Protein AF-A0A950U4W8-F1 (afdb_monomer_lite)

Structure (mmCIF, N/CA/C/O backbone):
data_AF-A0A950U4W8-F1
#
_entry.id   AF-A0A950U4W8-F1
#
loop_
_atom_site.group_PDB
_atom_site.id
_atom_site.type_symbol
_atom_site.label_atom_id
_atom_site.label_alt_id
_atom_site.label_comp_id
_atom_site.label_asym_id
_atom_site.label_entity_id
_atom_site.label_seq_id
_atom_site.pdbx_PDB_ins_code
_atom_site.Cartn_x
_atom_site.Cartn_y
_atom_site.Cartn_z
_atom_site.occupancy
_atom_site.B_iso_or_equiv
_atom_site.auth_seq_id
_atom_site.auth_comp_id
_atom_site.auth_asym_id
_atom_site.auth_atom_id
_atom_site.pdbx_PDB_model_num
ATOM 1 N N . MET A 1 1 ? -7.979 22.750 1.019 1.00 53.38 1 MET A N 1
ATOM 2 C CA . MET A 1 1 ? -7.919 21.272 1.061 1.00 53.38 1 MET A CA 1
ATOM 3 C C . MET A 1 1 ? -7.426 20.695 2.396 1.00 53.38 1 MET A C 1
ATOM 5 O O . MET A 1 1 ? -7.763 19.562 2.678 1.00 53.38 1 MET A O 1
ATOM 9 N N . LEU A 1 2 ? -6.727 21.438 3.273 1.00 57.09 2 LEU A N 1
ATOM 10 C CA . LEU A 1 2 ? -6.244 20.892 4.563 1.00 57.09 2 LEU A CA 1
ATOM 11 C C . LEU A 1 2 ? -7.310 20.728 5.671 1.00 57.09 2 LEU A C 1
ATOM 13 O O . LEU A 1 2 ? -7.052 20.029 6.643 1.00 57.09 2 LEU A O 1
ATOM 17 N N . GLN A 1 3 ? -8.480 21.370 5.557 1.00 66.69 3 GLN A N 1
ATOM 18 C CA . GLN A 1 3 ? -9.518 21.308 6.601 1.00 66.69 3 GLN A CA 1
ATOM 19 C C . GLN A 1 3 ? -10.254 19.956 6.618 1.00 66.69 3 GLN A C 1
ATOM 21 O O . GLN A 1 3 ? -10.357 19.361 7.682 1.00 66.69 3 GLN A O 1
ATOM 26 N N . GLY A 1 4 ? -10.644 19.415 5.453 1.00 70.31 4 GLY A N 1
ATOM 27 C CA . GLY A 1 4 ? -11.357 18.126 5.368 1.00 70.31 4 GLY A CA 1
ATOM 28 C C . GLY A 1 4 ? -10.569 16.960 5.976 1.00 70.31 4 GLY A C 1
ATOM 29 O O . GLY A 1 4 ? -11.071 16.258 6.845 1.00 70.31 4 GLY A O 1
ATOM 30 N N . LEU A 1 5 ? -9.275 16.856 5.655 1.00 67.75 5 LEU A N 1
ATOM 31 C CA . LEU A 1 5 ? -8.367 15.860 6.243 1.00 67.75 5 LEU A CA 1
ATOM 32 C C . LEU A 1 5 ? -8.292 15.921 7.777 1.00 67.75 5 LEU A C 1
ATOM 34 O O . LEU A 1 5 ? -8.102 14.894 8.431 1.00 67.75 5 LEU A O 1
ATOM 38 N N . ARG A 1 6 ? -8.400 17.119 8.361 1.00 75.06 6 ARG A N 1
ATOM 39 C CA . ARG A 1 6 ? -8.355 17.297 9.815 1.00 75.06 6 ARG A CA 1
ATOM 40 C C . ARG A 1 6 ? -9.653 16.825 10.467 1.00 75.06 6 ARG A C 1
ATOM 42 O O . ARG A 1 6 ? -9.587 16.192 11.518 1.00 75.06 6 ARG A O 1
ATOM 49 N N . ASP A 1 7 ? -10.787 17.060 9.816 1.00 87.56 7 ASP A N 1
ATOM 50 C CA . ASP A 1 7 ? -12.098 16.606 10.286 1.00 87.56 7 ASP A CA 1
ATOM 51 C C . ASP A 1 7 ? -12.188 15.068 10.249 1.00 87.56 7 ASP A C 1
ATOM 53 O O . ASP A 1 7 ? -12.588 14.443 11.233 1.00 87.56 7 ASP A O 1
ATOM 57 N N . VAL A 1 8 ? -11.696 14.428 9.179 1.00 93.38 8 VAL A N 1
ATOM 58 C CA . VAL A 1 8 ? -11.653 12.954 9.074 1.00 93.38 8 VAL A CA 1
ATOM 59 C C . VAL A 1 8 ? -10.787 12.323 10.166 1.00 93.38 8 VAL A C 1
ATOM 61 O O . VAL A 1 8 ? -11.176 11.330 10.783 1.00 93.38 8 VAL A O 1
ATOM 64 N N . GLN A 1 9 ? -9.626 12.910 10.467 1.00 94.62 9 GLN A N 1
ATOM 65 C CA . GLN A 1 9 ? -8.763 12.412 11.543 1.00 94.62 9 GLN A CA 1
ATOM 66 C C . GLN A 1 9 ? -9.403 12.556 12.928 1.00 94.62 9 GLN A C 1
ATOM 68 O O . GLN A 1 9 ? -9.200 11.692 13.782 1.00 94.62 9 GLN A O 1
ATOM 73 N N . GLN A 1 10 ? -10.196 13.606 13.161 1.00 94.88 10 GLN A N 1
ATOM 74 C CA . GLN A 1 10 ? -10.954 13.762 14.404 1.00 94.88 10 GLN A CA 1
ATOM 75 C C . GLN A 1 10 ? -12.039 12.692 14.535 1.00 94.88 10 GLN A C 1
ATOM 77 O O . GLN A 1 10 ? -12.129 12.053 15.586 1.00 94.88 10 GLN A O 1
ATOM 82 N N . ILE A 1 11 ? -12.805 12.443 13.466 1.00 94.19 11 ILE A N 1
ATOM 83 C CA . ILE A 1 11 ? -13.809 11.369 13.416 1.00 94.19 11 ILE A CA 1
ATOM 84 C C . ILE A 1 11 ? -13.146 10.023 13.721 1.00 94.19 11 ILE A C 1
ATOM 86 O O . ILE A 1 11 ? -13.562 9.318 14.642 1.00 94.19 11 ILE A O 1
ATOM 90 N N . ALA A 1 12 ? -12.052 9.697 13.030 1.00 97.06 12 ALA A N 1
ATOM 91 C CA . ALA A 1 12 ? -11.297 8.472 13.271 1.00 97.06 12 ALA A CA 1
ATOM 92 C C . ALA A 1 12 ? -10.723 8.390 14.696 1.00 97.06 12 ALA A C 1
ATOM 94 O O 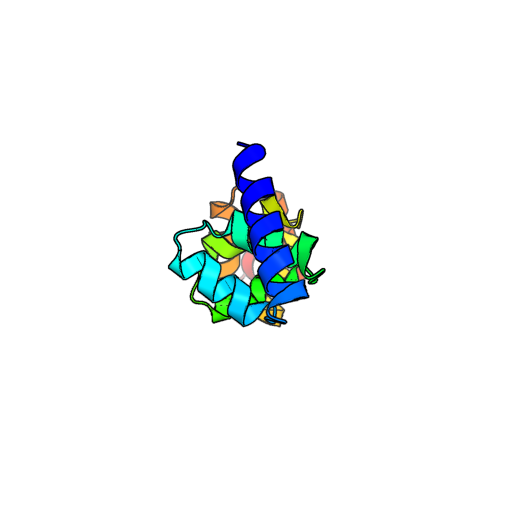. ALA A 1 12 ? -10.682 7.314 15.291 1.00 97.06 12 ALA A O 1
ATOM 95 N N . GLY A 1 13 ? -10.315 9.521 15.278 1.00 97.25 13 GLY A N 1
ATOM 96 C CA . GLY A 1 13 ? -9.882 9.604 16.670 1.00 97.25 13 GLY A CA 1
ATOM 97 C C . GLY A 1 13 ? -10.990 9.222 17.655 1.00 97.25 13 GLY A C 1
ATOM 98 O O . GLY A 1 13 ? -10.730 8.498 18.617 1.00 97.25 13 GLY A O 1
ATOM 99 N N . VAL A 1 14 ? -12.233 9.644 17.402 1.00 96.69 14 VAL A N 1
ATOM 100 C CA . VAL A 1 14 ? -13.405 9.232 18.195 1.00 96.69 14 VAL A CA 1
ATOM 101 C C . VAL A 1 14 ? -13.690 7.742 18.004 1.00 96.69 14 VAL A C 1
ATOM 103 O O . VAL A 1 14 ? -13.848 7.024 18.994 1.00 96.69 14 VAL A O 1
ATOM 106 N N . LEU A 1 15 ? -13.686 7.252 16.761 1.00 97.62 15 LEU A N 1
ATOM 107 C CA . LEU A 1 15 ? -13.879 5.829 16.450 1.00 97.62 15 LEU A CA 1
ATOM 108 C C . LEU A 1 15 ? -12.847 4.941 17.169 1.00 97.62 15 LEU A C 1
ATOM 110 O O . LEU A 1 15 ? -13.212 3.952 17.805 1.00 97.62 15 LEU A O 1
ATOM 114 N N . LYS A 1 16 ? -11.571 5.340 17.167 1.00 98.06 16 LYS A N 1
ATOM 115 C CA . LYS A 1 16 ? -10.488 4.634 17.863 1.00 98.06 16 LYS A CA 1
ATOM 116 C C . LYS A 1 16 ? -10.610 4.708 19.388 1.00 98.06 16 LYS A C 1
ATOM 118 O O . LYS A 1 16 ? -10.466 3.697 20.069 1.00 98.06 16 LYS A O 1
ATOM 123 N N . ASN A 1 17 ? -10.828 5.895 19.955 1.00 97.56 17 ASN A N 1
ATOM 124 C CA . ASN A 1 17 ? -10.682 6.103 21.402 1.00 97.56 17 ASN A CA 1
ATOM 125 C C . ASN A 1 17 ? -11.970 5.846 22.193 1.00 97.56 17 ASN A C 1
ATOM 127 O O . ASN A 1 17 ? -11.902 5.407 23.343 1.00 97.56 17 ASN A O 1
ATOM 131 N N . VAL A 1 18 ? -13.135 6.111 21.603 1.00 97.56 18 VAL A N 1
ATOM 132 C CA . VAL A 1 18 ? -14.439 5.919 22.254 1.00 97.56 18 VAL A CA 1
ATOM 133 C C . VAL A 1 18 ? -14.998 4.552 21.888 1.00 97.56 18 VAL A C 1
ATOM 135 O O . VAL A 1 18 ? -15.238 3.737 22.773 1.00 97.56 18 VAL A O 1
ATOM 138 N N . TYR A 1 19 ? -15.120 4.278 20.588 1.00 96.81 19 TYR A N 1
ATOM 139 C CA . TYR A 1 19 ? -15.717 3.038 20.082 1.00 96.81 19 TYR A CA 1
ATOM 140 C C . TYR A 1 19 ? -14.729 1.873 19.974 1.00 96.81 19 TYR A C 1
ATOM 142 O O . TYR A 1 19 ? -15.143 0.753 19.694 1.00 96.81 19 TYR A O 1
ATOM 150 N N . ARG A 1 20 ? -13.436 2.115 20.239 1.00 97.88 20 ARG A N 1
ATOM 151 C CA . ARG A 1 20 ? -12.376 1.091 20.258 1.00 97.88 20 ARG A CA 1
ATOM 152 C C . ARG A 1 20 ? -12.240 0.333 18.935 1.00 97.88 20 ARG A C 1
ATOM 154 O O . ARG A 1 20 ? -11.772 -0.802 18.932 1.00 97.88 20 ARG A O 1
ATOM 161 N N . LEU A 1 21 ? -12.591 0.976 17.817 1.00 98.25 21 LEU A N 1
ATOM 162 C CA . LEU A 1 21 ? -12.432 0.383 16.494 1.00 98.25 21 LEU A CA 1
ATOM 163 C C . LEU A 1 21 ? -10.955 0.236 16.130 1.00 98.25 21 LEU A C 1
ATOM 165 O O . LEU A 1 21 ? -10.132 1.135 16.356 1.00 98.25 21 LEU A O 1
ATOM 169 N N . VAL A 1 22 ? -10.634 -0.900 15.517 1.00 98.12 22 VAL A N 1
ATOM 170 C CA . VAL A 1 22 ? -9.320 -1.158 14.928 1.00 98.12 22 VAL A CA 1
ATOM 171 C C . VAL A 1 22 ? -9.184 -0.448 13.579 1.00 98.12 22 VAL A C 1
ATOM 173 O O . VAL A 1 22 ? -10.160 0.039 13.012 1.00 98.12 22 VAL A O 1
ATOM 176 N N . ALA A 1 23 ? -7.957 -0.384 13.058 1.00 97.81 23 ALA A N 1
ATOM 177 C CA . ALA A 1 23 ? -7.652 0.323 11.816 1.00 97.81 23 ALA A CA 1
ATOM 178 C C . ALA A 1 23 ? -8.498 -0.168 10.629 1.00 97.81 23 ALA A C 1
ATOM 180 O O . ALA A 1 23 ? -9.027 0.651 9.887 1.00 97.81 23 ALA A O 1
ATOM 181 N N . ALA A 1 24 ? -8.671 -1.488 10.494 1.00 98.00 24 ALA A N 1
ATOM 182 C CA . ALA A 1 24 ? -9.440 -2.086 9.406 1.00 98.00 24 ALA A CA 1
ATOM 183 C C . ALA A 1 24 ? -10.915 -1.657 9.413 1.00 98.00 24 ALA A C 1
ATOM 185 O O . ALA A 1 24 ? -11.420 -1.198 8.390 1.00 98.00 24 ALA A O 1
ATOM 186 N N . ASP A 1 25 ? -11.577 -1.734 10.571 1.00 98.31 25 ASP A N 1
ATOM 187 C CA . ASP A 1 25 ? -12.986 -1.354 10.709 1.00 98.31 25 ASP A CA 1
ATOM 188 C C . ASP A 1 25 ? -13.187 0.143 10.468 1.00 98.31 25 ASP A C 1
ATOM 190 O O . ASP A 1 25 ? -14.106 0.542 9.756 1.00 98.31 25 ASP A O 1
ATOM 194 N N . THR A 1 26 ? -12.296 0.980 11.008 1.00 98.19 26 THR A N 1
ATOM 195 C CA . THR A 1 26 ? -12.349 2.427 10.778 1.00 98.19 26 THR A CA 1
ATOM 196 C C . THR A 1 26 ? -12.127 2.769 9.310 1.00 98.19 26 THR A C 1
ATOM 198 O O . THR A 1 26 ? -12.875 3.572 8.764 1.00 98.19 26 THR A O 1
ATOM 201 N N . SER A 1 27 ? -11.141 2.161 8.647 1.00 97.88 27 SER A N 1
ATOM 202 C CA . SER A 1 27 ? -10.896 2.390 7.220 1.00 97.88 27 SER A CA 1
ATOM 203 C C . SER A 1 27 ? -12.084 1.981 6.365 1.00 97.88 27 SER A C 1
ATOM 205 O O . SER A 1 27 ? -12.517 2.773 5.534 1.00 97.88 27 SER A O 1
ATOM 207 N N . LYS A 1 28 ? -12.654 0.796 6.613 1.00 97.75 28 LYS A N 1
ATOM 208 C CA . LYS A 1 28 ? -13.851 0.330 5.913 1.00 97.75 28 LYS A CA 1
ATOM 209 C C . LYS A 1 28 ? -15.011 1.311 6.079 1.00 97.75 28 LYS A C 1
ATOM 211 O O . LYS A 1 28 ? -15.617 1.709 5.090 1.00 97.75 28 LYS A O 1
ATOM 216 N N . LEU A 1 29 ? -15.278 1.739 7.312 1.00 97.38 29 LEU A N 1
ATOM 217 C CA . LEU A 1 29 ? -16.364 2.667 7.613 1.00 97.38 29 LEU A CA 1
ATOM 218 C C . LEU A 1 29 ? -16.169 4.026 6.925 1.00 97.38 29 LEU A C 1
ATOM 220 O O . LEU A 1 29 ? -17.112 4.584 6.373 1.00 97.38 29 LEU A O 1
ATOM 224 N N . LEU A 1 30 ? -14.945 4.560 6.928 1.00 96.56 30 LEU A N 1
ATOM 225 C CA . LEU A 1 30 ? -14.640 5.818 6.245 1.00 96.56 30 LEU A CA 1
ATOM 226 C C . LEU A 1 30 ? -14.834 5.697 4.725 1.00 96.56 30 LEU A C 1
ATOM 228 O O . LEU A 1 30 ? -15.432 6.588 4.125 1.00 96.56 30 LEU A O 1
ATOM 232 N N . SER A 1 31 ? -14.399 4.591 4.116 1.00 95.06 31 SER A N 1
ATOM 233 C CA . SER A 1 31 ? -14.639 4.312 2.695 1.00 95.06 31 SER A CA 1
ATOM 234 C C . SER A 1 31 ? -16.134 4.188 2.373 1.00 95.06 31 SER A C 1
ATOM 236 O O . SER A 1 31 ? -16.589 4.735 1.372 1.00 95.06 31 SER A O 1
ATOM 238 N N . GLU A 1 32 ? -16.921 3.531 3.233 1.00 95.19 32 GLU A N 1
ATOM 239 C CA . GLU A 1 32 ? -18.384 3.425 3.094 1.00 95.19 32 GLU A CA 1
ATOM 240 C C . GLU A 1 32 ? -19.088 4.788 3.202 1.00 95.19 32 GLU A C 1
ATOM 242 O O . GLU A 1 32 ? -20.096 5.018 2.533 1.00 95.19 32 GLU A O 1
ATOM 247 N N . PHE A 1 33 ? -18.536 5.718 3.985 1.00 93.56 33 PHE A N 1
ATOM 248 C CA . PHE A 1 33 ? -19.006 7.104 4.059 1.00 93.56 33 PHE A CA 1
ATOM 249 C C . PHE A 1 33 ? -18.476 8.013 2.940 1.00 93.56 33 PHE A C 1
ATOM 251 O O . PHE A 1 33 ? -18.783 9.205 2.923 1.00 93.56 33 PHE A O 1
ATOM 258 N N . GLY A 1 34 ? -17.735 7.462 1.976 1.00 92.38 34 GLY A N 1
ATOM 259 C CA . GLY A 1 34 ? -17.289 8.181 0.784 1.00 92.38 34 GLY A CA 1
ATOM 260 C C . GLY A 1 34 ? -16.011 8.998 0.967 1.00 92.38 34 GLY A C 1
ATOM 261 O O . GLY A 1 34 ? -15.731 9.855 0.129 1.00 92.38 34 GLY A O 1
ATOM 262 N N . HIS A 1 35 ? -15.234 8.745 2.024 1.00 94.50 35 HIS A N 1
ATOM 263 C CA . HIS A 1 35 ? -13.905 9.339 2.167 1.00 94.50 35 HIS A CA 1
ATOM 264 C C . HIS A 1 35 ? -12.927 8.763 1.149 1.00 94.50 35 HIS A C 1
ATOM 266 O O . HIS A 1 35 ? -12.931 7.561 0.865 1.00 94.50 35 HIS A O 1
ATOM 272 N N . ASP A 1 36 ? -12.066 9.624 0.607 1.00 94.44 36 ASP A N 1
ATOM 273 C CA . ASP A 1 36 ? -11.103 9.195 -0.399 1.00 94.44 36 ASP A CA 1
ATOM 274 C C . ASP A 1 36 ? -9.911 8.452 0.223 1.00 94.44 36 ASP A C 1
ATOM 276 O O . ASP A 1 36 ? -9.592 8.577 1.408 1.00 94.44 36 ASP A O 1
ATOM 280 N N . ILE A 1 37 ? -9.225 7.656 -0.599 1.00 95.94 37 ILE A N 1
ATOM 281 C CA . ILE A 1 37 ? -8.141 6.782 -0.144 1.00 95.94 37 ILE A CA 1
ATOM 282 C C . ILE A 1 37 ? -6.988 7.550 0.529 1.00 95.94 37 ILE A C 1
ATOM 284 O O . ILE A 1 37 ? -6.340 7.009 1.425 1.00 95.94 37 ILE A O 1
ATOM 288 N N . ASN A 1 38 ? -6.733 8.813 0.163 1.00 95.50 38 ASN A N 1
ATOM 289 C CA . ASN A 1 38 ? -5.687 9.611 0.805 1.00 95.50 38 ASN A CA 1
ATOM 290 C C . ASN A 1 38 ? -6.100 10.036 2.216 1.00 95.50 38 ASN A C 1
ATOM 292 O O . ASN A 1 38 ? -5.255 10.061 3.115 1.00 95.50 38 ASN A O 1
ATOM 296 N N . GLU A 1 39 ? -7.382 10.345 2.429 1.00 96.00 39 GLU A N 1
ATOM 297 C CA . GLU A 1 39 ? -7.929 10.626 3.758 1.00 96.00 39 GLU A CA 1
ATOM 298 C C . GLU A 1 39 ? -7.838 9.389 4.652 1.00 96.00 39 GLU A C 1
ATOM 300 O O . GLU A 1 39 ? -7.315 9.467 5.769 1.00 96.00 39 GLU A O 1
ATOM 305 N N . VAL A 1 40 ? -8.249 8.230 4.130 1.00 97.06 40 VAL A N 1
ATOM 306 C CA . VAL A 1 40 ? -8.160 6.948 4.843 1.00 97.06 40 VAL A CA 1
ATOM 307 C C . VAL A 1 40 ? -6.704 6.603 5.169 1.00 97.06 40 VAL A C 1
ATOM 309 O O . VAL A 1 40 ? -6.384 6.268 6.309 1.00 97.06 40 VAL A O 1
ATOM 312 N N . ALA A 1 41 ? -5.783 6.750 4.218 1.00 97.25 41 ALA A N 1
ATOM 313 C CA . ALA A 1 41 ? -4.360 6.526 4.455 1.00 97.25 41 ALA A CA 1
ATOM 314 C C . ALA A 1 41 ? -3.767 7.505 5.479 1.00 97.25 41 ALA A C 1
ATOM 316 O O . ALA A 1 41 ? -2.946 7.123 6.318 1.00 97.25 41 ALA A O 1
ATOM 317 N N . GLY A 1 42 ? -4.207 8.765 5.449 1.00 96.38 42 GLY A N 1
ATOM 318 C CA . GLY A 1 42 ? -3.859 9.769 6.448 1.00 96.38 42 GLY A CA 1
ATOM 319 C C . GLY A 1 42 ? -4.304 9.354 7.850 1.00 96.38 42 GLY A C 1
ATOM 320 O O . GLY A 1 42 ? -3.538 9.505 8.800 1.00 96.38 42 GLY A O 1
ATOM 321 N N . VAL A 1 43 ? -5.495 8.766 7.987 1.00 97.50 43 VAL A N 1
ATOM 322 C CA . VAL A 1 43 ? -5.976 8.178 9.247 1.00 97.50 43 VAL A CA 1
ATOM 323 C C . VAL A 1 43 ? -5.105 7.002 9.685 1.00 97.50 43 VAL A C 1
ATOM 325 O O . VAL A 1 43 ? -4.661 6.967 10.836 1.00 97.50 43 VAL A O 1
ATOM 328 N N . LEU A 1 44 ? -4.809 6.064 8.784 1.00 98.25 44 LEU A N 1
ATOM 329 C CA . LEU A 1 44 ? -3.964 4.905 9.088 1.00 98.25 44 LEU A CA 1
ATOM 330 C C . LEU A 1 44 ? -2.585 5.326 9.610 1.00 98.25 44 LEU A C 1
ATOM 332 O O . LEU A 1 44 ? -2.115 4.804 10.623 1.00 98.25 44 LEU A O 1
ATOM 336 N N . LYS A 1 45 ? -1.977 6.330 8.975 1.00 97.12 45 LYS A N 1
ATOM 337 C CA . LYS A 1 45 ? -0.679 6.884 9.368 1.00 97.12 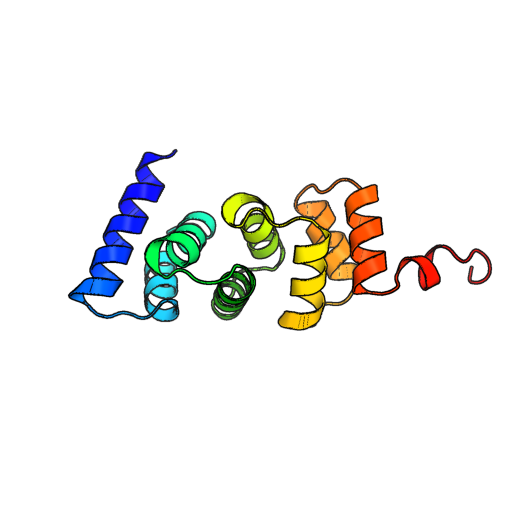45 LYS A CA 1
ATOM 338 C C . LYS A 1 45 ? -0.750 7.697 10.663 1.00 97.12 45 LYS A C 1
ATOM 340 O O . LYS A 1 45 ? 0.023 7.450 11.580 1.00 97.12 45 LYS A O 1
ATOM 345 N N . ASN A 1 46 ? -1.653 8.672 10.752 1.00 96.19 46 ASN A N 1
ATOM 346 C CA . ASN A 1 46 ? -1.609 9.694 11.805 1.00 96.19 46 ASN A CA 1
ATOM 347 C C . ASN A 1 46 ? -2.400 9.306 13.061 1.00 96.19 46 ASN A C 1
ATOM 349 O O . ASN A 1 46 ? -2.016 9.677 14.167 1.00 96.19 46 ASN A O 1
ATOM 353 N N . VAL A 1 47 ? -3.504 8.568 12.910 1.00 97.50 47 VAL A N 1
ATOM 354 C CA . VAL A 1 47 ? -4.370 8.165 14.031 1.00 97.50 47 VAL A CA 1
ATOM 355 C C . VAL A 1 47 ? -3.971 6.790 14.546 1.00 97.50 47 VAL A C 1
ATOM 357 O O . VAL A 1 47 ? -3.883 6.585 15.760 1.00 97.50 47 VAL A O 1
ATOM 360 N N . TYR A 1 48 ? -3.723 5.842 13.640 1.00 97.88 48 TYR A N 1
ATOM 361 C CA . TYR A 1 48 ? -3.359 4.470 14.001 1.00 97.88 48 TYR A CA 1
ATOM 362 C C . TYR A 1 48 ? -1.852 4.222 14.076 1.00 97.88 48 TYR A C 1
ATOM 364 O O . TYR A 1 48 ? -1.460 3.279 14.756 1.00 97.88 48 TYR A O 1
ATOM 372 N N . GLY A 1 49 ? -1.020 5.082 13.482 1.00 97.56 49 GLY A N 1
ATOM 373 C CA . GLY A 1 49 ? 0.434 4.934 13.537 1.00 97.56 49 GLY A CA 1
ATOM 374 C C . GLY A 1 49 ? 0.957 3.759 12.712 1.00 97.56 49 GLY A C 1
ATOM 375 O O . GLY A 1 49 ? 2.018 3.232 13.034 1.00 97.56 49 GLY A O 1
ATOM 376 N N . LEU A 1 50 ? 0.215 3.312 11.691 1.00 98.19 50 LEU A N 1
ATOM 377 C CA . LEU A 1 50 ? 0.643 2.188 10.863 1.00 98.19 50 LEU A CA 1
ATOM 378 C C . LEU A 1 50 ? 1.872 2.544 10.027 1.00 98.19 50 LEU A C 1
ATOM 380 O O . LEU A 1 50 ? 2.001 3.658 9.507 1.00 98.19 50 LEU A O 1
ATOM 384 N N . ALA A 1 51 ? 2.743 1.553 9.839 1.00 97.62 51 ALA A N 1
ATOM 385 C CA . ALA A 1 51 ? 3.782 1.633 8.830 1.00 97.62 51 ALA A CA 1
ATOM 386 C C . ALA A 1 51 ? 3.150 1.702 7.430 1.00 97.62 51 ALA A C 1
ATOM 388 O O . ALA A 1 51 ? 2.057 1.190 7.189 1.00 97.62 51 ALA A O 1
ATOM 389 N N . ALA A 1 52 ? 3.860 2.315 6.481 1.00 96.94 52 ALA A N 1
ATOM 390 C CA . ALA A 1 52 ? 3.356 2.491 5.117 1.00 96.94 52 ALA A CA 1
ATOM 391 C C . ALA A 1 52 ? 3.000 1.157 4.435 1.00 96.94 52 ALA A C 1
ATOM 393 O O . ALA A 1 52 ? 1.994 1.090 3.737 1.00 96.94 52 ALA A O 1
ATOM 394 N N . ALA A 1 53 ? 3.788 0.101 4.670 1.00 97.38 53 ALA A N 1
ATOM 395 C CA . ALA A 1 53 ? 3.519 -1.229 4.127 1.00 97.38 53 ALA A CA 1
ATOM 396 C C . ALA A 1 53 ? 2.217 -1.826 4.689 1.00 97.38 53 ALA A C 1
ATOM 398 O O . ALA A 1 53 ? 1.393 -2.314 3.920 1.00 97.38 53 ALA A O 1
ATOM 399 N N . ASP A 1 54 ? 1.984 -1.713 6.000 1.00 98.25 54 ASP A N 1
ATOM 400 C CA . ASP A 1 54 ? 0.750 -2.200 6.630 1.00 98.25 54 ASP A CA 1
ATOM 401 C C . ASP A 1 54 ? -0.472 -1.414 6.148 1.00 98.25 54 ASP A C 1
ATOM 403 O O . ASP A 1 54 ? -1.513 -1.997 5.853 1.00 98.25 54 ASP A O 1
ATOM 407 N N . ALA A 1 55 ? -0.337 -0.090 6.015 1.00 98.06 55 ALA A N 1
ATOM 408 C CA . ALA A 1 55 ? -1.394 0.754 5.475 1.00 98.06 55 ALA A CA 1
ATOM 409 C C . ALA A 1 55 ? -1.711 0.393 4.014 1.00 98.06 55 ALA A C 1
ATOM 411 O O . ALA A 1 55 ? -2.874 0.211 3.670 1.00 98.06 55 ALA A O 1
ATOM 412 N N . GLY A 1 56 ? -0.688 0.233 3.168 1.00 98.12 56 GLY A N 1
ATOM 413 C CA . GLY A 1 56 ? -0.852 -0.176 1.772 1.00 98.12 56 GLY A CA 1
ATOM 414 C C . GLY A 1 56 ? -1.497 -1.555 1.636 1.00 98.12 56 GLY A C 1
ATOM 415 O O . GLY A 1 56 ? -2.409 -1.725 0.829 1.00 98.12 56 GLY A O 1
ATOM 416 N N . LYS A 1 57 ? -1.080 -2.525 2.462 1.00 98.50 57 LYS A N 1
ATOM 417 C CA . LYS A 1 57 ? -1.678 -3.864 2.488 1.00 98.50 57 LYS A CA 1
ATOM 418 C C . LYS A 1 57 ? -3.142 -3.816 2.920 1.00 98.50 57 LYS A C 1
ATOM 420 O O . LYS A 1 57 ? -3.979 -4.439 2.282 1.00 98.50 57 LYS A O 1
ATOM 425 N N . LEU A 1 58 ? -3.469 -3.061 3.967 1.00 98.44 58 LEU A N 1
ATOM 426 C CA . LEU A 1 58 ? -4.852 -2.926 4.417 1.00 98.44 5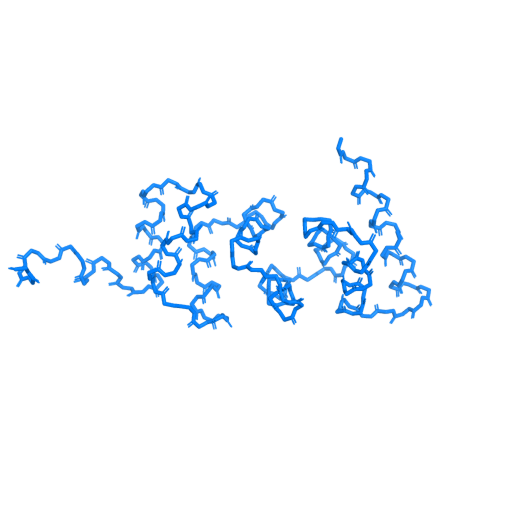8 LEU A CA 1
ATOM 427 C C . LEU A 1 58 ? -5.739 -2.284 3.340 1.00 98.44 58 LEU A C 1
ATOM 429 O O . LEU A 1 58 ? -6.851 -2.745 3.115 1.00 98.44 58 LEU A O 1
ATOM 433 N N . LEU A 1 59 ? -5.251 -1.250 2.652 1.00 98.38 59 LEU A N 1
ATOM 434 C CA . LEU A 1 59 ? -5.986 -0.632 1.546 1.00 98.38 59 LEU A CA 1
ATOM 435 C C . LEU A 1 59 ? -6.208 -1.620 0.389 1.00 98.38 59 LEU A C 1
ATOM 437 O O . LEU A 1 59 ? -7.298 -1.654 -0.176 1.00 98.38 59 LEU A O 1
ATOM 441 N N . HIS A 1 60 ? -5.221 -2.465 0.082 1.00 98.31 60 HIS A N 1
ATOM 442 C CA . HIS A 1 60 ? -5.390 -3.562 -0.873 1.00 98.31 60 HIS A CA 1
ATOM 443 C C . HIS A 1 60 ? -6.458 -4.565 -0.417 1.00 98.31 60 HIS A C 1
ATOM 445 O O . HIS A 1 60 ? -7.342 -4.919 -1.192 1.00 98.31 60 HIS A O 1
ATOM 451 N N . ASP A 1 61 ? -6.418 -4.983 0.850 1.00 97.94 61 ASP A N 1
ATOM 452 C CA . ASP A 1 61 ? -7.388 -5.923 1.427 1.00 97.94 61 ASP A CA 1
ATOM 453 C C . ASP A 1 61 ? -8.822 -5.344 1.437 1.00 97.94 61 ASP A C 1
ATOM 455 O O . ASP A 1 61 ? -9.797 -6.094 1.402 1.00 97.94 61 ASP A O 1
ATOM 459 N N . LEU A 1 62 ? -8.960 -4.013 1.435 1.00 96.25 62 LEU A N 1
ATOM 460 C CA . LEU A 1 62 ? -10.230 -3.290 1.279 1.00 96.25 62 LEU A CA 1
ATOM 461 C C . LEU A 1 62 ? -10.673 -3.121 -0.188 1.00 96.25 62 LEU A C 1
ATOM 463 O O . LEU A 1 62 ? -11.749 -2.580 -0.439 1.00 96.25 62 LEU A O 1
ATOM 467 N N . GLY A 1 63 ? -9.885 -3.604 -1.152 1.00 96.44 63 GLY A N 1
ATOM 468 C CA . GLY A 1 63 ? -10.230 -3.631 -2.574 1.00 96.44 63 GLY A CA 1
ATOM 469 C C . GLY A 1 63 ? -9.786 -2.408 -3.378 1.00 96.44 63 GLY A C 1
ATOM 470 O O . GLY A 1 63 ? -10.248 -2.236 -4.506 1.00 96.44 63 GLY A O 1
ATOM 471 N N . HIS A 1 64 ? -8.906 -1.562 -2.836 1.00 97.19 64 HIS A N 1
ATOM 472 C CA . HIS A 1 64 ? -8.316 -0.466 -3.606 1.00 97.19 64 HIS A CA 1
ATOM 473 C C . HIS A 1 64 ? -7.341 -0.987 -4.663 1.00 97.19 64 HIS A C 1
ATOM 475 O O . HIS A 1 64 ? -6.588 -1.934 -4.425 1.00 97.19 64 HIS A O 1
ATOM 481 N N . ASP A 1 65 ? -7.326 -0.345 -5.832 1.00 96.62 65 ASP A N 1
ATOM 482 C CA . ASP A 1 65 ? -6.445 -0.763 -6.915 1.00 96.62 65 ASP A CA 1
ATOM 483 C C . ASP A 1 65 ? -4.992 -0.317 -6.691 1.00 96.62 65 ASP A C 1
ATOM 485 O O . ASP A 1 65 ? -4.676 0.615 -5.946 1.00 96.62 65 ASP A O 1
ATOM 489 N N . VAL A 1 66 ? -4.073 -0.999 -7.369 1.00 97.56 66 VAL A N 1
ATOM 490 C CA . VAL A 1 66 ? -2.630 -0.804 -7.192 1.00 97.56 66 VAL A CA 1
ATOM 491 C C . VAL A 1 66 ? -2.146 0.592 -7.610 1.00 97.56 66 VAL A C 1
ATOM 493 O O . VAL A 1 66 ? -1.173 1.076 -7.033 1.00 97.56 66 VAL A O 1
ATOM 496 N N . ASN A 1 67 ? -2.827 1.289 -8.531 1.00 97.69 67 ASN A N 1
ATOM 497 C CA . ASN A 1 67 ? -2.470 2.668 -8.887 1.00 97.69 67 ASN A CA 1
ATOM 498 C C . ASN A 1 67 ? -2.841 3.631 -7.757 1.00 97.69 67 ASN A C 1
ATOM 500 O O . ASN A 1 67 ? -2.043 4.500 -7.396 1.00 97.69 67 ASN A O 1
ATOM 504 N N . GLN A 1 68 ? -4.025 3.454 -7.164 1.00 97.81 68 GLN A N 1
ATOM 505 C CA . GLN A 1 68 ? -4.449 4.223 -5.993 1.00 97.81 68 GLN A CA 1
ATOM 506 C C . GLN A 1 68 ? -3.485 4.017 -4.820 1.00 97.81 68 GLN A C 1
ATOM 508 O O . GLN A 1 68 ? -3.036 4.988 -4.207 1.00 97.81 68 GLN A O 1
ATOM 513 N N . ILE A 1 69 ? -3.113 2.765 -4.544 1.00 98.44 69 ILE A N 1
ATOM 514 C CA . ILE A 1 69 ? -2.187 2.426 -3.457 1.00 98.44 69 ILE A CA 1
ATOM 515 C C . ILE A 1 69 ? -0.801 3.028 -3.709 1.00 98.44 69 ILE A C 1
ATOM 517 O O . ILE A 1 69 ? -0.222 3.621 -2.801 1.00 98.44 69 ILE A O 1
ATOM 521 N N . ALA A 1 70 ? -0.276 2.953 -4.935 1.00 98.56 70 ALA A N 1
ATOM 522 C CA . ALA A 1 70 ? 0.993 3.593 -5.285 1.00 98.56 70 ALA A CA 1
ATOM 523 C C . ALA A 1 70 ? 0.948 5.112 -5.083 1.00 98.56 70 ALA A C 1
ATOM 525 O O . ALA A 1 70 ? 1.882 5.694 -4.528 1.00 98.56 70 ALA A O 1
ATOM 526 N N . GLY A 1 71 ? -0.157 5.747 -5.486 1.00 98.19 71 GLY A N 1
ATOM 527 C CA . GLY A 1 71 ? -0.386 7.174 -5.286 1.00 98.19 71 GLY A CA 1
ATOM 528 C C . GLY A 1 71 ? -0.384 7.551 -3.805 1.00 98.19 71 GLY A C 1
ATOM 529 O O . GLY A 1 71 ? 0.272 8.517 -3.418 1.00 98.19 71 GLY A O 1
ATOM 530 N N . VAL A 1 72 ? -1.040 6.754 -2.961 1.00 97.88 72 VAL A N 1
ATOM 531 C CA . VAL A 1 72 ? -1.028 6.922 -1.501 1.00 97.88 72 VAL A CA 1
ATOM 532 C C . VAL A 1 72 ? 0.376 6.762 -0.929 1.00 97.88 72 VAL A C 1
ATOM 534 O O . VAL A 1 72 ? 0.837 7.620 -0.170 1.00 97.88 72 VAL A O 1
ATOM 537 N N . LEU A 1 73 ? 1.079 5.685 -1.289 1.00 98.50 73 LEU A N 1
ATOM 538 C CA . LEU A 1 73 ? 2.422 5.424 -0.779 1.00 98.50 73 LEU A CA 1
ATOM 539 C C . LEU A 1 73 ? 3.378 6.563 -1.154 1.00 98.50 73 LEU A C 1
ATOM 541 O O . LEU A 1 73 ? 4.140 7.022 -0.301 1.00 98.50 73 LEU A O 1
ATOM 545 N N . LYS A 1 74 ? 3.277 7.084 -2.380 1.00 98.31 74 LYS A N 1
ATOM 546 C CA . LYS A 1 74 ? 4.052 8.238 -2.845 1.00 98.31 74 LYS A CA 1
ATOM 547 C C . LYS A 1 74 ? 3.668 9.521 -2.102 1.00 98.31 74 LYS A C 1
ATOM 549 O O . LYS A 1 74 ? 4.515 10.148 -1.472 1.00 98.31 74 LYS A O 1
ATOM 554 N N . ASN A 1 75 ? 2.395 9.907 -2.148 1.00 96.12 75 ASN A N 1
ATOM 555 C CA . ASN A 1 75 ? 1.957 11.256 -1.779 1.00 96.12 75 ASN A CA 1
ATOM 556 C C . ASN A 1 75 ? 1.662 11.419 -0.280 1.00 96.12 75 ASN A C 1
ATOM 558 O O . ASN A 1 75 ? 1.914 12.480 0.287 1.00 96.12 75 ASN A O 1
ATOM 562 N N . VAL A 1 76 ? 1.134 10.382 0.378 1.00 96.06 76 VAL A N 1
ATOM 563 C CA . VAL A 1 76 ? 0.734 10.423 1.798 1.00 96.06 76 VAL A CA 1
ATOM 564 C C . VAL A 1 76 ? 1.828 9.840 2.691 1.00 96.06 76 VAL A C 1
ATOM 566 O O . VAL A 1 76 ? 2.165 10.395 3.748 1.00 96.06 76 VAL A O 1
ATOM 569 N N . CYS A 1 77 ? 2.408 8.713 2.274 1.00 95.50 77 CYS A N 1
ATOM 570 C CA . CYS A 1 77 ? 3.457 8.037 3.037 1.00 95.50 77 CYS A CA 1
ATOM 571 C C . CYS A 1 77 ? 4.872 8.531 2.700 1.00 95.50 77 CYS A C 1
ATOM 573 O O . CYS A 1 77 ? 5.781 8.257 3.482 1.00 95.50 77 CYS A O 1
ATOM 575 N N . GLY A 1 78 ? 5.056 9.280 1.606 1.00 96.88 78 GLY A N 1
ATOM 576 C CA . GLY A 1 78 ? 6.350 9.849 1.216 1.00 96.88 78 GLY A CA 1
ATOM 577 C C . GLY A 1 78 ? 7.358 8.803 0.742 1.00 96.88 78 GLY A C 1
ATOM 578 O O . GLY A 1 78 ? 8.549 8.943 1.008 1.00 96.88 78 GLY A O 1
ATOM 579 N N . LYS A 1 79 ? 6.889 7.717 0.119 1.00 98.25 79 LYS A N 1
ATOM 580 C CA . LYS A 1 79 ? 7.729 6.617 -0.366 1.00 98.25 79 LYS A CA 1
ATOM 581 C C . LYS A 1 79 ? 8.263 6.885 -1.770 1.00 98.25 79 LYS A C 1
ATOM 583 O O . LYS A 1 79 ? 7.542 7.388 -2.630 1.00 98.25 79 LYS A O 1
ATOM 588 N N . GLY A 1 80 ? 9.530 6.533 -1.985 1.00 98.19 80 GLY A N 1
ATOM 589 C CA . GLY A 1 80 ? 10.177 6.589 -3.297 1.00 98.19 80 GLY A CA 1
ATOM 590 C C . GLY A 1 80 ? 9.840 5.377 -4.170 1.00 98.19 80 GLY A C 1
ATOM 591 O O . GLY A 1 80 ? 9.273 4.394 -3.691 1.00 98.19 80 GLY A O 1
ATOM 592 N N . ALA A 1 81 ? 10.229 5.428 -5.447 1.00 98.19 81 ALA A N 1
ATOM 593 C CA . ALA A 1 81 ? 9.939 4.373 -6.423 1.00 98.19 81 ALA A CA 1
ATOM 594 C C . ALA A 1 81 ? 10.423 2.985 -5.969 1.00 98.19 81 ALA A C 1
ATOM 596 O O . ALA A 1 81 ? 9.686 2.011 -6.087 1.00 98.19 81 ALA A O 1
ATOM 597 N N . GLN A 1 82 ? 11.630 2.901 -5.399 1.00 97.81 82 GLN A N 1
ATOM 598 C CA . GLN A 1 82 ? 12.215 1.643 -4.925 1.00 97.81 82 GLN A CA 1
ATOM 599 C C . GLN A 1 82 ? 11.432 1.033 -3.754 1.00 97.81 82 GLN A C 1
ATOM 601 O O . GLN A 1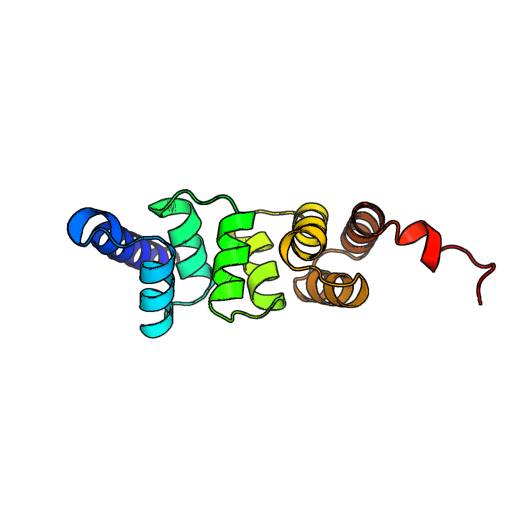 82 ? 11.133 -0.158 -3.777 1.00 97.81 82 GLN A O 1
ATOM 606 N N . ASP A 1 83 ? 11.042 1.843 -2.764 1.00 98.31 83 ASP A N 1
ATOM 607 C CA . ASP A 1 83 ? 10.219 1.382 -1.637 1.00 98.31 83 ASP A CA 1
ATOM 608 C C . ASP A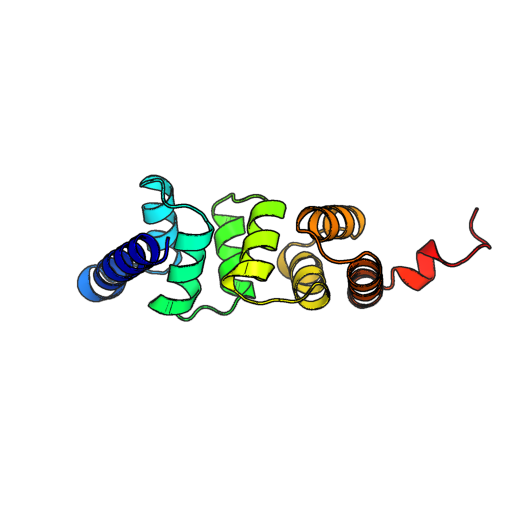 1 83 ? 8.876 0.824 -2.123 1.00 98.31 83 ASP A C 1
ATOM 610 O O . ASP A 1 83 ? 8.409 -0.207 -1.642 1.00 98.31 83 ASP A O 1
ATOM 614 N N . ILE A 1 84 ? 8.255 1.507 -3.088 1.00 98.62 84 ILE A N 1
ATOM 615 C CA . ILE A 1 84 ? 6.965 1.107 -3.654 1.00 98.62 84 ILE A CA 1
ATOM 616 C C . ILE A 1 84 ? 7.114 -0.162 -4.504 1.00 98.62 84 ILE A C 1
ATOM 618 O O . ILE A 1 84 ? 6.272 -1.053 -4.409 1.00 98.62 84 ILE A O 1
ATOM 622 N N . ALA A 1 85 ? 8.191 -0.287 -5.285 1.00 98.31 85 ALA A N 1
ATOM 623 C CA . ALA A 1 85 ? 8.482 -1.495 -6.054 1.00 98.31 85 ALA A CA 1
ATOM 624 C C . ALA A 1 85 ? 8.655 -2.718 -5.146 1.00 98.31 85 ALA A C 1
ATOM 626 O O . ALA A 1 85 ? 8.023 -3.749 -5.377 1.00 98.31 85 ALA A O 1
ATOM 627 N N . ASN A 1 86 ? 9.456 -2.578 -4.086 1.00 98.25 86 ASN A N 1
ATOM 628 C CA . ASN A 1 86 ? 9.670 -3.637 -3.103 1.00 98.25 86 ASN A CA 1
ATOM 629 C C . ASN A 1 86 ? 8.367 -3.994 -2.384 1.00 98.25 86 ASN A C 1
ATOM 631 O O . ASN A 1 86 ? 8.057 -5.169 -2.241 1.00 98.25 86 ASN A O 1
ATOM 635 N N . PHE A 1 87 ? 7.554 -3.004 -2.000 1.00 98.50 87 PHE A N 1
ATOM 636 C CA . PHE A 1 87 ? 6.232 -3.262 -1.431 1.00 98.50 87 PHE A CA 1
ATOM 637 C C . PHE A 1 87 ? 5.360 -4.099 -2.378 1.00 98.50 87 PHE A C 1
ATOM 639 O O . PHE A 1 87 ? 4.819 -5.126 -1.973 1.00 98.50 87 PHE A O 1
ATOM 646 N N . PHE A 1 88 ? 5.240 -3.703 -3.646 1.00 98.56 88 PHE A N 1
ATOM 647 C CA . PHE A 1 88 ? 4.403 -4.439 -4.590 1.00 98.56 88 PHE A CA 1
ATOM 648 C C . PHE A 1 88 ? 4.913 -5.848 -4.877 1.00 98.56 88 PHE A C 1
ATOM 650 O O . PHE A 1 88 ? 4.100 -6.761 -5.005 1.00 98.56 88 PHE A O 1
ATOM 657 N N . LYS A 1 89 ? 6.230 -6.040 -4.935 1.00 97.94 89 LYS A N 1
ATOM 658 C CA . LYS A 1 89 ? 6.840 -7.359 -5.090 1.00 97.94 89 LYS A CA 1
ATOM 659 C C . LYS A 1 89 ? 6.631 -8.226 -3.850 1.00 97.94 89 LYS A C 1
ATOM 661 O O . LYS A 1 89 ? 6.069 -9.311 -3.942 1.00 97.94 89 LYS A O 1
ATOM 666 N N . ASP A 1 90 ? 7.100 -7.756 -2.701 1.00 97.81 90 ASP A N 1
ATOM 667 C CA . ASP A 1 90 ? 7.279 -8.593 -1.516 1.00 97.81 90 ASP A CA 1
ATOM 668 C C . ASP A 1 90 ? 5.979 -8.737 -0.714 1.00 97.81 90 ASP A C 1
ATOM 670 O O . ASP A 1 90 ? 5.761 -9.764 -0.074 1.00 97.81 90 ASP A O 1
ATOM 674 N N . VAL A 1 91 ? 5.100 -7.727 -0.751 1.00 97.62 91 VAL A N 1
ATOM 675 C CA . VAL A 1 91 ? 3.836 -7.724 0.006 1.00 97.62 91 VAL A CA 1
ATOM 676 C C . VAL A 1 91 ? 2.653 -8.144 -0.859 1.00 97.62 91 VAL A C 1
ATOM 678 O O . VAL A 1 91 ? 1.807 -8.904 -0.391 1.00 97.62 91 VAL A O 1
ATOM 681 N N . LEU A 1 92 ? 2.578 -7.657 -2.102 1.00 97.31 92 LEU A N 1
ATOM 682 C CA . LEU A 1 92 ? 1.453 -7.947 -3.002 1.00 97.31 92 LEU A CA 1
ATOM 683 C C . LEU A 1 92 ? 1.763 -9.000 -4.076 1.00 97.31 92 LEU A C 1
ATOM 685 O O . LEU A 1 92 ? 0.854 -9.399 -4.800 1.00 97.31 92 LEU A O 1
ATOM 689 N N . GLY A 1 93 ? 3.007 -9.476 -4.186 1.00 97.25 93 GLY A N 1
ATOM 690 C CA . GLY A 1 93 ? 3.376 -10.524 -5.142 1.00 97.25 93 GLY A CA 1
ATOM 691 C C . GLY A 1 93 ? 3.238 -10.110 -6.610 1.00 97.25 93 GLY A C 1
ATOM 692 O O . GLY A 1 93 ? 3.037 -10.970 -7.465 1.00 97.25 93 GLY A O 1
ATOM 693 N N . LEU A 1 94 ? 3.293 -8.810 -6.918 1.00 97.12 94 LEU A N 1
ATOM 694 C CA . LEU A 1 94 ? 3.100 -8.316 -8.280 1.00 97.12 94 LEU A CA 1
ATOM 695 C C . LEU A 1 94 ? 4.350 -8.522 -9.139 1.00 97.12 94 LEU A C 1
ATOM 697 O O . LEU A 1 94 ? 5.485 -8.390 -8.681 1.00 97.12 94 LEU A O 1
ATOM 701 N N . HIS A 1 95 ? 4.123 -8.784 -10.425 1.00 94.94 95 HIS A N 1
ATOM 702 C CA . HIS A 1 95 ? 5.180 -8.918 -11.424 1.00 94.94 95 HIS A CA 1
ATOM 703 C C . HIS A 1 95 ? 5.728 -7.555 -11.872 1.00 94.94 95 HIS A C 1
ATOM 705 O O . HIS A 1 95 ? 5.027 -6.539 -11.824 1.00 94.94 95 HIS A O 1
ATOM 711 N N . SER A 1 96 ? 6.967 -7.553 -12.372 1.00 93.75 96 SER A N 1
ATOM 712 C CA . SER A 1 96 ? 7.693 -6.354 -12.809 1.00 93.75 96 SER A CA 1
ATOM 713 C C . SER A 1 96 ? 6.918 -5.497 -13.808 1.00 93.75 96 SER A C 1
ATOM 715 O O . SER A 1 96 ? 6.971 -4.277 -13.709 1.00 93.75 96 SER A O 1
ATOM 717 N N . ASP A 1 97 ? 6.160 -6.102 -14.726 1.00 93.62 97 ASP A N 1
ATOM 718 C CA . ASP A 1 97 ? 5.408 -5.366 -15.754 1.00 93.62 97 ASP A CA 1
ATOM 719 C C . ASP A 1 97 ? 4.292 -4.506 -15.147 1.00 93.62 97 ASP A C 1
ATOM 721 O O . ASP A 1 97 ? 4.087 -3.350 -15.535 1.00 93.62 97 ASP A O 1
ATOM 725 N N . VAL A 1 98 ? 3.602 -5.051 -14.140 1.00 96.06 98 VAL A N 1
ATOM 726 C CA . VAL A 1 98 ? 2.573 -4.326 -13.386 1.00 96.06 98 VAL A CA 1
ATOM 727 C C . VAL A 1 98 ? 3.227 -3.211 -12.581 1.00 96.06 98 VAL A C 1
ATOM 729 O O . VAL A 1 98 ? 2.781 -2.069 -12.650 1.00 96.06 98 VAL A O 1
ATOM 732 N N . VAL A 1 99 ? 4.319 -3.508 -11.870 1.00 97.75 99 VAL A N 1
ATOM 733 C CA . VAL A 1 99 ? 5.036 -2.509 -11.064 1.00 97.75 99 VAL A CA 1
ATOM 734 C C . VAL A 1 99 ? 5.584 -1.374 -11.934 1.00 97.75 99 VAL A C 1
ATOM 736 O O . VAL A 1 99 ? 5.422 -0.210 -11.578 1.00 97.75 99 VAL A O 1
ATOM 739 N N . ASN A 1 100 ? 6.151 -1.683 -13.101 1.00 96.12 100 ASN A N 1
ATOM 740 C CA . ASN A 1 100 ? 6.625 -0.701 -14.076 1.00 96.12 100 ASN A CA 1
ATOM 741 C C . ASN A 1 100 ? 5.500 0.247 -14.516 1.00 96.12 100 ASN A C 1
ATOM 743 O O . ASN A 1 100 ? 5.644 1.473 -14.481 1.00 96.12 100 ASN A O 1
ATOM 747 N N . THR A 1 101 ? 4.354 -0.336 -14.880 1.00 96.94 101 THR A N 1
ATOM 748 C CA . THR A 1 101 ? 3.173 0.411 -15.326 1.00 96.94 101 THR A CA 1
ATOM 749 C C . THR A 1 101 ? 2.664 1.331 -14.221 1.00 96.94 101 THR A C 1
ATOM 751 O O . THR A 1 101 ? 2.431 2.514 -14.461 1.00 96.94 101 THR A O 1
ATOM 754 N N . VAL A 1 102 ? 2.549 0.815 -12.996 1.00 98.06 102 VAL A N 1
ATOM 755 C CA . VAL A 1 102 ? 2.038 1.556 -11.839 1.00 98.06 102 VAL A CA 1
ATOM 756 C C . VAL A 1 102 ? 2.970 2.705 -11.450 1.00 98.06 102 VAL A C 1
ATOM 758 O O . VAL A 1 102 ? 2.509 3.832 -11.275 1.00 98.06 102 VAL A O 1
ATOM 761 N N . LEU A 1 103 ? 4.282 2.459 -11.345 1.00 98.25 103 LEU A N 1
ATOM 762 C CA . LEU A 1 103 ? 5.256 3.497 -10.985 1.00 98.25 103 LEU A CA 1
ATOM 763 C C . LEU A 1 103 ? 5.303 4.623 -12.026 1.00 98.25 103 LEU A C 1
ATOM 765 O O . LEU A 1 103 ? 5.355 5.802 -11.663 1.00 98.25 103 LEU A O 1
ATOM 769 N N . SER A 1 104 ? 5.217 4.266 -13.308 1.00 97.44 104 SER A N 1
ATOM 770 C CA . SER A 1 104 ? 5.110 5.236 -14.399 1.00 97.44 104 SER A CA 1
ATOM 771 C C . SER A 1 104 ? 3.799 6.026 -14.318 1.00 97.44 104 SER A C 1
ATOM 773 O O . SER A 1 104 ? 3.809 7.251 -14.431 1.00 97.44 104 SER A O 1
ATOM 775 N N . ALA A 1 105 ? 2.673 5.354 -14.052 1.00 97.06 105 ALA A N 1
ATOM 776 C CA . ALA A 1 105 ? 1.355 5.980 -13.956 1.00 97.06 105 ALA A CA 1
ATOM 777 C C . ALA A 1 105 ? 1.256 6.996 -12.809 1.00 97.06 105 ALA A C 1
ATOM 779 O O . ALA A 1 105 ? 0.598 8.025 -12.952 1.00 97.06 105 ALA A O 1
ATOM 780 N N . VAL A 1 106 ? 1.946 6.754 -11.689 1.00 97.19 106 VAL A N 1
ATOM 781 C CA . VAL A 1 106 ? 2.007 7.716 -10.573 1.00 97.19 106 VAL A CA 1
ATOM 782 C C . VAL A 1 106 ? 3.095 8.781 -10.746 1.00 97.19 106 VAL A C 1
ATOM 784 O O . VAL A 1 106 ? 3.310 9.595 -9.843 1.00 97.19 106 VAL A O 1
ATOM 787 N N . GLY A 1 107 ? 3.770 8.817 -11.898 1.00 97.19 107 GLY A N 1
ATOM 788 C CA . GLY A 1 107 ? 4.654 9.903 -12.318 1.00 97.19 107 GLY A CA 1
ATOM 789 C C . GLY A 1 107 ? 6.029 9.903 -11.654 1.00 97.19 107 GLY A C 1
ATOM 790 O O . GLY A 1 107 ? 6.507 10.971 -11.270 1.00 97.19 107 GLY A O 1
ATOM 791 N N . PHE A 1 108 ? 6.634 8.737 -11.423 1.00 97.94 108 PHE A N 1
ATOM 792 C CA . PHE A 1 108 ? 8.084 8.664 -11.196 1.00 97.94 108 PHE A CA 1
ATOM 793 C C . PHE A 1 108 ? 8.837 8.869 -12.515 1.00 97.94 108 PHE A C 1
ATOM 795 O O . PHE A 1 108 ? 8.329 8.532 -13.585 1.00 97.94 108 PHE A O 1
ATOM 802 N N . ALA A 1 109 ? 10.040 9.438 -12.457 1.00 97.06 109 ALA A N 1
ATOM 803 C CA . ALA A 1 109 ? 10.866 9.597 -13.646 1.00 97.06 109 ALA A CA 1
ATOM 804 C C . ALA A 1 109 ? 11.364 8.232 -14.146 1.00 97.06 109 ALA A C 1
ATOM 806 O O . ALA A 1 109 ? 11.626 7.336 -13.347 1.00 97.06 109 ALA A O 1
ATOM 807 N N . ALA A 1 110 ? 11.561 8.088 -15.461 1.00 93.88 110 ALA A N 1
ATOM 808 C CA . ALA A 1 110 ? 11.970 6.818 -16.077 1.00 93.88 110 ALA A CA 1
ATOM 809 C C . ALA A 1 110 ? 13.198 6.190 -15.393 1.00 93.88 110 ALA A C 1
ATOM 811 O O . ALA A 1 110 ? 13.157 5.026 -15.015 1.00 93.88 110 ALA A O 1
ATOM 812 N N . HIS A 1 111 ? 14.234 6.984 -15.109 1.00 93.25 111 HIS A N 1
ATOM 813 C CA . HIS A 1 111 ? 15.436 6.504 -14.419 1.00 93.25 111 HIS A CA 1
ATOM 814 C C . HIS A 1 111 ? 15.174 6.021 -12.975 1.00 93.25 111 HIS A C 1
ATOM 816 O O . HIS A 1 111 ? 15.859 5.117 -12.494 1.00 93.25 111 HIS A O 1
ATOM 822 N N . GLU A 1 112 ? 14.190 6.595 -12.270 1.00 96.38 112 GLU A N 1
ATOM 823 C CA . GLU A 1 112 ? 13.783 6.142 -10.931 1.00 96.38 112 GLU A CA 1
ATOM 824 C C . GLU A 1 112 ? 13.037 4.809 -11.017 1.00 96.38 112 GLU A C 1
ATOM 826 O O . GLU A 1 112 ? 13.267 3.922 -10.196 1.00 96.38 112 GLU A O 1
ATOM 831 N N . VAL A 1 113 ? 12.173 4.656 -12.026 1.00 96.31 113 VAL A N 1
ATOM 832 C CA . VAL A 1 113 ? 11.449 3.408 -12.302 1.00 96.31 113 VAL A CA 1
ATOM 833 C C . VAL A 1 113 ? 12.429 2.298 -12.685 1.00 96.31 113 VAL A C 1
ATOM 835 O O . VAL A 1 113 ? 12.387 1.224 -12.092 1.00 96.31 113 VAL A O 1
ATOM 838 N N . GLU A 1 114 ? 13.360 2.568 -13.600 1.00 93.44 114 GLU A N 1
ATOM 839 C CA . GLU A 1 114 ? 14.412 1.629 -14.009 1.00 93.44 114 GLU A CA 1
ATOM 840 C C . GLU A 1 114 ? 15.257 1.176 -12.813 1.00 93.44 114 GLU A C 1
ATOM 842 O O . GLU A 1 114 ? 15.453 -0.024 -12.605 1.00 93.44 114 GLU A O 1
ATOM 847 N N . SER A 1 115 ? 15.704 2.123 -11.981 1.00 93.75 115 SER A N 1
ATOM 848 C CA . SER A 1 115 ? 16.479 1.823 -10.770 1.00 93.75 115 SER A CA 1
ATOM 849 C C . SER A 1 115 ? 15.677 0.977 -9.777 1.00 93.75 115 SER A C 1
ATOM 851 O O . SER A 1 115 ? 16.193 0.004 -9.224 1.00 93.75 115 SER A O 1
ATOM 853 N N . ALA A 1 116 ? 14.400 1.311 -9.570 1.00 96.38 116 ALA A N 1
ATOM 854 C CA . ALA A 1 116 ? 13.510 0.578 -8.677 1.00 96.38 116 ALA A CA 1
ATOM 855 C C . ALA A 1 116 ? 13.270 -0.859 -9.158 1.00 96.38 116 ALA A C 1
ATOM 857 O O . ALA A 1 116 ? 13.386 -1.797 -8.371 1.00 96.38 116 ALA A O 1
ATOM 858 N N . LEU A 1 117 ? 12.994 -1.047 -10.450 1.00 95.62 117 LEU A N 1
ATOM 859 C CA . LEU A 1 117 ? 12.794 -2.366 -11.048 1.00 95.62 117 LEU A CA 1
ATOM 860 C C . LEU A 1 117 ? 14.081 -3.189 -11.050 1.00 95.62 117 LEU A C 1
ATOM 862 O O . LEU A 1 117 ? 14.038 -4.384 -10.765 1.00 95.62 117 LEU A O 1
ATOM 866 N N . SER A 1 118 ? 15.231 -2.565 -11.318 1.00 92.94 118 SER A N 1
ATOM 867 C CA . SER A 1 118 ? 16.524 -3.240 -11.217 1.00 92.94 118 SER A CA 1
ATOM 868 C C . SER A 1 118 ? 16.790 -3.725 -9.797 1.00 92.94 118 SER A C 1
ATOM 870 O O . SER A 1 118 ? 17.282 -4.834 -9.629 1.00 92.94 118 SER A O 1
ATOM 872 N N . SER A 1 119 ? 16.463 -2.920 -8.782 1.00 93.12 119 SER A N 1
ATOM 873 C CA . SER A 1 119 ? 16.650 -3.307 -7.382 1.00 93.12 119 SER A CA 1
ATOM 874 C C . SER A 1 119 ? 15.658 -4.374 -6.925 1.00 93.12 119 SER A C 1
ATOM 876 O O . SER A 1 119 ? 16.030 -5.230 -6.129 1.00 93.12 119 SER A O 1
ATOM 878 N N . ALA A 1 120 ? 14.398 -4.290 -7.347 1.00 94.50 120 ALA A N 1
ATOM 879 C CA . ALA A 1 120 ? 13.355 -5.187 -6.869 1.00 94.50 120 ALA A CA 1
ATOM 880 C C . ALA A 1 120 ? 13.365 -6.525 -7.624 1.00 94.50 120 ALA A C 1
ATOM 882 O O . ALA A 1 120 ? 13.158 -7.569 -7.014 1.00 94.50 120 ALA A O 1
ATOM 883 N N . PHE A 1 121 ? 13.621 -6.525 -8.933 1.00 92.44 121 PHE A N 1
ATOM 884 C CA . PHE A 1 121 ? 13.395 -7.681 -9.812 1.00 92.44 121 PHE A CA 1
ATOM 885 C C . PHE A 1 121 ? 14.637 -8.145 -10.581 1.00 92.44 121 PHE A C 1
ATOM 887 O O . PHE A 1 121 ? 14.498 -8.955 -11.494 1.00 92.44 121 PHE A O 1
ATOM 894 N N . ASP A 1 122 ? 15.824 -7.606 -10.288 1.00 86.81 122 ASP A N 1
ATOM 895 C CA . ASP A 1 122 ? 17.035 -7.830 -11.096 1.00 86.81 122 ASP A CA 1
ATOM 896 C C . ASP A 1 122 ? 16.811 -7.503 -12.592 1.00 86.81 122 ASP A C 1
ATOM 898 O O . ASP A 1 122 ? 17.416 -8.078 -13.501 1.00 86.81 122 ASP A O 1
ATOM 902 N N . TRP A 1 123 ? 15.902 -6.555 -12.855 1.00 74.06 123 TRP A N 1
ATOM 903 C CA . TRP A 1 123 ? 15.306 -6.306 -14.168 1.00 74.06 123 TRP A CA 1
ATOM 904 C C . TRP A 1 123 ? 16.320 -5.848 -15.225 1.00 74.06 123 TRP A C 1
ATOM 906 O O . TRP A 1 123 ? 16.277 -6.321 -16.362 1.00 74.06 123 TRP A O 1
ATOM 916 N N . ALA A 1 124 ? 17.294 -5.017 -14.840 1.00 66.62 124 ALA A N 1
ATOM 917 C CA . ALA A 1 124 ? 18.364 -4.542 -15.720 1.00 66.62 124 ALA A CA 1
ATOM 918 C C . ALA A 1 124 ? 19.128 -5.694 -16.399 1.00 66.62 124 ALA A C 1
ATOM 920 O O . ALA A 1 124 ? 19.443 -5.619 -17.585 1.00 66.62 124 ALA A O 1
ATOM 921 N N . SER A 1 125 ? 19.354 -6.797 -15.686 1.00 59.44 125 SER A N 1
ATOM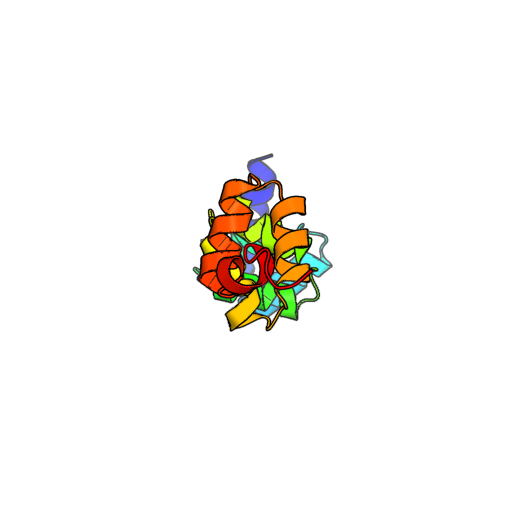 922 C CA . SER A 1 125 ? 20.080 -7.968 -16.192 1.00 59.44 125 SER A CA 1
ATOM 923 C C . SER A 1 125 ? 19.318 -8.724 -17.288 1.00 59.44 125 SER A C 1
ATOM 925 O O . SER A 1 125 ? 19.933 -9.380 -18.126 1.00 59.44 125 SER A O 1
ATOM 927 N N . SER A 1 126 ? 17.983 -8.635 -17.290 1.00 57.97 126 SER A N 1
ATOM 928 C CA . SER A 1 126 ? 17.104 -9.354 -18.224 1.00 57.97 126 SER A CA 1
ATOM 929 C C . SER A 1 126 ? 16.700 -8.533 -19.453 1.00 57.97 126 SER A C 1
ATOM 931 O O . SER A 1 126 ? 16.447 -9.118 -20.500 1.00 57.97 126 SER A O 1
ATOM 933 N N . HIS A 1 127 ? 16.675 -7.198 -19.352 1.00 59.88 127 HIS A N 1
ATOM 934 C CA . HIS A 1 127 ? 16.183 -6.307 -20.416 1.00 59.88 127 HIS A CA 1
ATOM 935 C C . HIS A 1 127 ? 17.263 -5.430 -21.079 1.00 59.88 127 HIS A C 1
ATOM 937 O O . HIS A 1 127 ? 17.028 -4.919 -22.170 1.00 59.88 127 HIS A O 1
ATOM 943 N N . LEU A 1 128 ? 18.452 -5.268 -20.478 1.00 56.06 128 LEU A N 1
ATOM 944 C CA . LEU A 1 128 ? 19.572 -4.514 -21.076 1.00 56.06 128 LEU A CA 1
ATOM 945 C C . LEU A 1 128 ? 20.621 -5.410 -21.743 1.00 56.06 128 LEU A C 1
ATOM 947 O O . LEU A 1 128 ? 21.650 -4.904 -22.180 1.00 56.06 128 LEU A O 1
ATOM 951 N N . ASN A 1 129 ? 20.393 -6.726 -21.823 1.00 46.41 129 ASN A N 1
ATOM 952 C CA . ASN A 1 129 ? 21.281 -7.625 -22.550 1.00 46.41 129 ASN A CA 1
ATOM 953 C C . ASN A 1 129 ? 20.877 -7.661 -24.040 1.00 46.41 129 ASN A C 1
ATOM 955 O O . ASN A 1 129 ? 19.884 -8.309 -24.378 1.00 46.41 129 ASN A O 1
ATOM 959 N N . PRO A 1 130 ? 21.649 -7.048 -24.960 1.00 50.97 130 PRO A N 1
ATOM 960 C CA . PRO A 1 130 ? 21.356 -7.084 -26.389 1.00 50.97 130 PRO A CA 1
ATOM 961 C C . PRO A 1 130 ? 21.596 -8.467 -27.021 1.00 50.97 130 PRO A C 1
ATOM 963 O O . PRO A 1 130 ? 21.543 -8.585 -28.237 1.00 50.97 130 PRO A O 1
ATOM 966 N N . SER A 1 131 ? 21.868 -9.511 -26.234 1.00 53.62 131 SER A N 1
ATOM 967 C CA . SER A 1 131 ? 22.059 -10.888 -26.718 1.00 53.62 131 SER A CA 1
ATOM 968 C C . SER A 1 131 ? 20.762 -11.715 -26.751 1.00 53.62 131 SER A C 1
ATOM 970 O O . SER A 1 131 ? 20.823 -12.907 -27.037 1.00 53.62 131 SER A O 1
ATOM 972 N N . HIS A 1 132 ? 19.614 -11.123 -26.397 1.00 50.88 132 HIS A N 1
ATOM 973 C CA . HIS A 1 132 ? 18.329 -11.823 -26.252 1.00 50.88 132 HIS A CA 1
ATOM 974 C C . HIS A 1 132 ? 17.186 -11.265 -27.134 1.00 50.88 132 HIS A C 1
ATOM 976 O O . HIS A 1 132 ? 16.018 -11.518 -26.837 1.00 50.88 132 HIS A O 1
ATOM 982 N N . TRP A 1 133 ? 17.511 -10.555 -28.225 1.00 49.34 133 TRP A N 1
ATOM 983 C CA . TRP A 1 133 ? 16.586 -10.213 -29.321 1.00 49.34 133 TRP A CA 1
ATOM 984 C C . TRP A 1 133 ? 17.032 -10.867 -30.630 1.00 49.34 133 TRP A C 1
ATOM 986 O O . TRP A 1 133 ? 18.258 -10.904 -30.881 1.00 49.34 133 TRP A O 1
#

Secondary structure (DSSP, 8-state):
-HHHHHHHHHHHHHHHHTS---HHHHHHHHHHTT--HHHHHHHHHHTS---HHHHHHHHHHTT--HHHHHHHHHHTT---HHHHHHHHHHTT---HHHHHHHHHHTT--HHHHHHHHHHHH-HHHHHS-TT--

Foldseek 3Di:
DVPVLVVLLVVLLCCCPVVVDDLLVSLLVCVVVPHALLSSLLNCCPVVVDQLLVSLLSCVVSPDDLLSSLLNCCPNVVDFLQRSLQSCCVVVVDDLVVSLVSSVSSPDDPVSSVVNSCVRPVVCVVPVPPVPD

Radius of gyration: 16.93 Å; chains: 1; bounding box: 41×33×52 Å

Sequence (133 aa):
MLQGLRDVQQIAGVLKNVYRLVAADTSKLLSEFGHDINEVAGVLKNVYGLAAADAGKLLHDLGHDVNQIAGVLKNVCGKGAQDIANFFKDVLGLHSDVVNTVLSAVGFAAHEVESALSSAFDWASSHLNPSHW

pLDDT: mean 91.93, std 12.84, range [46.41, 98.62]